Protein AF-A0A6B3FA87-F1 (afdb_monomer_lite)

Foldseek 3Di:
DPCVVVDWDDDPDPPDDTPPDDDDDDDDDPPDDDDDPDDDDDDDDDDDDAADFLVVVLVVCVVVVNDDPVCSVVVVCVCDVVQQWDDDDRGIHGDPVVVD

Structure (mmCIF, N/CA/C/O backbone):
data_AF-A0A6B3FA87-F1
#
_entry.id   AF-A0A6B3FA87-F1
#
loop_
_atom_site.group_PDB
_atom_site.id
_atom_site.type_symbol
_atom_site.label_atom_id
_atom_site.label_alt_id
_atom_site.label_comp_id
_atom_site.label_asym_id
_atom_site.label_entity_id
_atom_site.label_seq_id
_atom_site.pdbx_PDB_ins_code
_atom_site.Cartn_x
_atom_site.Cartn_y
_atom_site.Cartn_z
_atom_site.occupancy
_atom_site.B_iso_or_equiv
_atom_site.auth_seq_id
_atom_site.auth_comp_id
_atom_site.auth_asym_id
_atom_site.auth_atom_id
_atom_site.pdbx_PDB_model_num
ATOM 1 N N . HIS A 1 1 ? -18.802 18.314 4.194 1.00 67.50 1 HIS A N 1
ATOM 2 C CA . HIS A 1 1 ? -18.501 17.889 2.808 1.00 67.50 1 HIS A CA 1
ATOM 3 C C . HIS A 1 1 ? -17.971 19.053 1.964 1.00 67.50 1 HIS A C 1
ATOM 5 O O . HIS A 1 1 ? -18.754 19.897 1.535 1.00 67.50 1 HIS A O 1
ATOM 11 N N . GLY A 1 2 ? -16.644 19.109 1.797 1.00 86.25 2 GLY A N 1
ATOM 12 C CA . GLY A 1 2 ? -15.893 20.093 1.001 1.00 86.25 2 GLY A CA 1
ATOM 13 C C . GLY A 1 2 ? -15.278 19.437 -0.240 1.00 86.25 2 GLY A C 1
ATOM 14 O O . GLY A 1 2 ? -16.021 18.901 -1.058 1.00 86.25 2 GLY A O 1
ATOM 15 N N . PHE A 1 3 ? -13.945 19.419 -0.358 1.00 87.50 3 PHE A N 1
ATOM 16 C CA . PHE A 1 3 ? -13.235 18.808 -1.498 1.00 87.50 3 PHE A CA 1
ATOM 17 C C . PHE A 1 3 ? -13.557 17.316 -1.711 1.00 87.50 3 PHE A C 1
ATOM 19 O O . PHE A 1 3 ? -13.566 16.869 -2.852 1.00 87.50 3 PHE A O 1
ATOM 26 N N . LEU A 1 4 ? -13.937 16.581 -0.655 1.00 88.25 4 LEU A N 1
ATOM 27 C CA . LEU A 1 4 ? -14.378 15.179 -0.745 1.00 88.25 4 LEU A CA 1
ATOM 28 C C . LEU A 1 4 ? -15.609 14.966 -1.651 1.00 88.25 4 LEU A C 1
ATOM 30 O O . LEU A 1 4 ? -15.836 13.862 -2.121 1.00 88.25 4 LEU A O 1
ATOM 34 N N . LYS A 1 5 ? -16.403 16.010 -1.951 1.00 84.00 5 LYS A N 1
ATOM 35 C CA . LYS A 1 5 ? -17.464 15.912 -2.978 1.00 84.00 5 LYS A CA 1
ATOM 36 C C . LYS A 1 5 ? -16.921 15.850 -4.405 1.00 84.00 5 LYS A C 1
ATOM 38 O O . LYS A 1 5 ? -17.640 15.416 -5.297 1.00 84.00 5 LYS A O 1
ATOM 43 N N . ALA A 1 6 ? -15.717 16.369 -4.629 1.00 89.38 6 ALA A N 1
ATOM 44 C CA . ALA A 1 6 ? -15.087 16.423 -5.940 1.00 89.38 6 ALA A CA 1
ATOM 45 C C . ALA A 1 6 ? -14.188 15.207 -6.187 1.00 89.38 6 ALA A C 1
ATOM 47 O O . ALA A 1 6 ? -14.109 14.742 -7.321 1.00 89.38 6 ALA A O 1
ATOM 48 N N . TYR A 1 7 ? -13.518 14.702 -5.148 1.00 88.88 7 TYR A N 1
ATOM 49 C CA . TYR A 1 7 ? -12.623 13.555 -5.253 1.00 88.88 7 TYR A CA 1
ATOM 50 C C . TYR A 1 7 ? -12.411 12.885 -3.893 1.00 88.88 7 TYR A C 1
ATOM 52 O O . TYR A 1 7 ? -12.226 13.572 -2.888 1.00 88.88 7 TYR A O 1
ATOM 60 N N . VAL A 1 8 ? -12.385 11.554 -3.893 1.00 88.94 8 VAL A N 1
ATOM 61 C CA . VAL A 1 8 ? -11.974 10.717 -2.762 1.00 88.94 8 VAL A CA 1
ATOM 62 C C . VAL A 1 8 ? -10.884 9.792 -3.281 1.00 88.94 8 VAL A C 1
ATOM 64 O O . VAL A 1 8 ? -11.057 9.155 -4.322 1.00 88.94 8 VAL A O 1
ATOM 67 N N . GLU A 1 9 ? -9.745 9.762 -2.594 1.00 86.50 9 GLU A N 1
ATOM 68 C CA . GLU A 1 9 ? -8.650 8.868 -2.954 1.00 86.50 9 GLU A CA 1
ATOM 69 C C . GLU A 1 9 ? -9.046 7.416 -2.665 1.00 86.50 9 GLU A C 1
ATOM 71 O O . GLU A 1 9 ? -9.643 7.112 -1.633 1.00 86.50 9 GLU A O 1
ATOM 76 N N . GLY A 1 10 ? -8.755 6.517 -3.605 1.00 83.69 10 GLY A N 1
ATOM 77 C CA . GLY A 1 10 ? -8.981 5.089 -3.408 1.00 83.69 10 GLY A CA 1
ATOM 78 C C . GLY A 1 10 ? -7.933 4.480 -2.478 1.00 83.69 10 GLY A C 1
ATOM 79 O O . GLY A 1 10 ? -6.796 4.938 -2.428 1.00 83.69 10 GLY A O 1
ATOM 80 N N . ALA A 1 11 ? -8.297 3.407 -1.783 1.00 84.25 11 ALA A N 1
ATOM 81 C CA . ALA A 1 11 ? -7.363 2.630 -0.978 1.00 84.25 11 ALA A CA 1
ATOM 82 C C . ALA A 1 11 ? -6.872 1.383 -1.728 1.00 84.25 11 A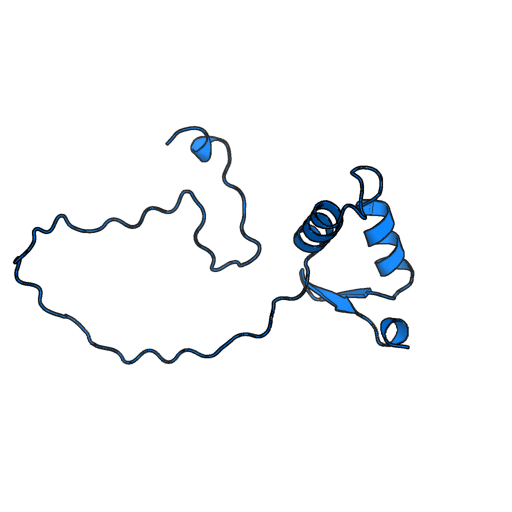LA A C 1
ATOM 84 O O . ALA A 1 11 ? -7.636 0.733 -2.444 1.00 84.25 11 ALA A O 1
ATOM 85 N N . ASP A 1 12 ? -5.604 1.017 -1.516 1.00 78.56 12 ASP A N 1
ATOM 86 C CA . ASP A 1 12 ? -5.025 -0.220 -2.059 1.00 78.56 12 ASP A CA 1
ATOM 87 C C . ASP A 1 12 ? -5.664 -1.485 -1.442 1.00 78.56 12 ASP A C 1
ATOM 89 O O . ASP A 1 12 ? -5.766 -2.514 -2.114 1.00 78.56 12 ASP A O 1
ATOM 93 N N . ASP A 1 13 ? -6.102 -1.427 -0.174 1.00 78.00 13 ASP A N 1
ATOM 94 C CA . ASP A 1 13 ? -6.894 -2.490 0.462 1.00 78.00 13 ASP A CA 1
ATOM 95 C C . ASP A 1 13 ? -8.389 -2.260 0.179 1.00 78.00 13 ASP A C 1
ATOM 97 O O . ASP A 1 13 ? -8.945 -1.264 0.650 1.00 78.00 13 ASP A O 1
ATOM 101 N N . PRO A 1 14 ? -9.077 -3.188 -0.517 1.00 73.12 14 PRO A N 1
ATOM 102 C CA . PRO A 1 14 ? -10.512 -3.085 -0.784 1.00 73.12 14 PRO A CA 1
ATOM 103 C C . PRO A 1 14 ? -11.390 -2.994 0.472 1.00 73.12 14 PRO A C 1
ATOM 105 O O . PRO A 1 14 ? -12.551 -2.607 0.372 1.00 73.12 14 PRO A O 1
ATOM 108 N N . ASN A 1 15 ? -10.871 -3.392 1.639 1.00 77.88 15 ASN A N 1
ATOM 109 C CA . ASN A 1 15 ? -11.586 -3.334 2.914 1.00 77.88 15 ASN A CA 1
ATOM 110 C C . ASN A 1 15 ? -11.271 -2.078 3.733 1.00 77.88 15 ASN A C 1
ATOM 112 O O . ASN A 1 15 ? -11.854 -1.909 4.807 1.00 77.88 15 ASN A O 1
ATOM 116 N N . ALA A 1 16 ? -10.344 -1.229 3.284 1.00 79.38 16 ALA A N 1
ATOM 117 C CA . ALA A 1 16 ? -10.051 0.007 3.989 1.00 79.38 16 ALA A CA 1
ATOM 118 C C . ALA A 1 16 ? -11.271 0.934 3.956 1.00 79.38 16 ALA A C 1
ATOM 120 O O . ALA A 1 16 ? -12.019 0.989 2.976 1.00 79.38 16 ALA A O 1
ATOM 121 N N . GLU A 1 17 ? -11.480 1.671 5.043 1.00 83.88 17 GLU A N 1
ATOM 122 C CA . GLU A 1 17 ? -12.466 2.743 5.032 1.00 83.88 17 GLU A CA 1
ATOM 123 C C . GLU A 1 17 ? -11.916 3.919 4.230 1.00 83.88 17 GLU A C 1
ATOM 125 O O . GLU A 1 17 ? -10.786 4.347 4.451 1.00 83.88 17 GLU A O 1
ATOM 130 N N . LEU A 1 18 ? -12.718 4.408 3.287 1.00 84.31 18 LEU A N 1
ATOM 131 C CA . LEU A 1 18 ? -12.430 5.623 2.538 1.00 84.31 18 LEU A CA 1
ATOM 132 C C . LEU A 1 18 ? -12.763 6.850 3.396 1.00 84.31 18 LEU A C 1
ATOM 134 O O . LEU A 1 18 ? -13.641 6.791 4.259 1.00 84.31 18 LEU A O 1
ATOM 138 N N . ASP A 1 19 ? -12.095 7.968 3.125 1.00 81.75 19 ASP A N 1
ATOM 139 C CA . ASP A 1 19 ? -12.178 9.198 3.929 1.00 81.75 19 ASP A CA 1
ATOM 140 C C . ASP A 1 19 ? -13.576 9.838 3.990 1.00 81.75 19 ASP A C 1
ATOM 142 O O . ASP A 1 19 ? -13.855 10.671 4.853 1.00 81.75 19 ASP A O 1
ATOM 146 N N . ASP A 1 20 ? -14.475 9.484 3.075 1.00 81.81 20 ASP A N 1
ATOM 147 C CA . ASP A 1 20 ? -15.854 9.968 3.033 1.00 81.81 20 ASP A CA 1
ATOM 148 C C . ASP A 1 20 ? -16.840 9.087 3.818 1.00 81.81 20 ASP A C 1
ATOM 150 O O . ASP A 1 20 ? -18.025 9.424 3.929 1.00 81.81 20 ASP A O 1
ATOM 154 N N . ARG A 1 21 ? -16.374 7.970 4.388 1.00 83.06 21 ARG A N 1
ATOM 155 C CA . ARG A 1 21 ? -17.217 7.033 5.125 1.00 83.06 21 ARG A CA 1
ATOM 156 C C . ARG A 1 21 ? -17.460 7.514 6.555 1.00 83.06 21 ARG A C 1
ATOM 158 O O . ARG A 1 21 ? -16.608 7.410 7.430 1.00 83.06 21 ARG A O 1
ATOM 165 N N . GLU A 1 22 ? -18.687 7.948 6.829 1.00 85.00 22 GLU A N 1
ATOM 166 C CA . GLU A 1 22 ? -19.136 8.287 8.182 1.00 85.00 22 GLU A CA 1
ATOM 167 C C . GLU A 1 22 ? -19.880 7.113 8.843 1.00 85.00 22 GLU A C 1
ATOM 169 O O . GLU A 1 22 ? -20.821 6.547 8.278 1.00 85.00 22 GLU A O 1
ATOM 174 N N . ARG A 1 23 ? -19.507 6.773 10.084 1.00 87.44 23 ARG A N 1
ATOM 175 C CA . ARG A 1 23 ? -20.278 5.865 10.949 1.00 87.44 23 ARG A CA 1
ATOM 176 C C . ARG A 1 23 ? -21.046 6.691 11.973 1.00 87.44 23 ARG A C 1
ATOM 178 O O . ARG A 1 23 ? -20.446 7.324 12.839 1.00 87.44 23 ARG A O 1
ATOM 185 N N . ARG A 1 24 ? -22.379 6.695 11.882 1.00 90.19 24 ARG A N 1
ATOM 186 C CA . ARG A 1 24 ? -23.213 7.397 12.865 1.00 90.19 24 ARG A CA 1
ATOM 187 C C . ARG A 1 24 ? -23.260 6.603 14.157 1.00 90.19 24 ARG A C 1
ATOM 189 O O . ARG A 1 24 ? -23.588 5.420 14.144 1.00 90.19 24 ARG A O 1
ATOM 196 N N . LEU A 1 25 ? -22.985 7.288 15.253 1.00 91.00 25 LEU A N 1
ATOM 197 C CA . LEU A 1 25 ? -23.164 6.767 16.597 1.00 91.00 25 LEU A CA 1
ATOM 198 C C . LEU A 1 25 ? -24.317 7.523 17.272 1.00 91.00 25 LEU A C 1
ATOM 200 O O . LEU A 1 25 ? -24.531 8.701 16.961 1.00 91.00 25 LEU A O 1
ATOM 204 N N . PRO A 1 26 ? -25.087 6.867 18.154 1.00 91.00 26 PRO A N 1
ATOM 205 C CA . PRO A 1 26 ? -26.086 7.551 18.962 1.00 91.00 26 PRO A CA 1
ATOM 206 C C . PRO A 1 26 ? -25.412 8.544 19.918 1.00 91.00 26 PRO A C 1
ATOM 208 O O . PRO A 1 26 ? -24.266 8.361 20.329 1.00 91.00 26 PRO A O 1
ATOM 211 N N . GLN A 1 27 ? -26.137 9.599 20.284 1.00 93.00 27 GLN A N 1
ATOM 212 C CA . GLN A 1 27 ? -25.687 10.531 21.310 1.00 93.00 27 GLN A CA 1
ATOM 213 C C . GLN A 1 27 ? -25.864 9.878 22.686 1.00 93.00 27 GLN A C 1
ATOM 215 O O . GLN A 1 27 ? -26.983 9.528 23.051 1.00 93.00 27 GLN A O 1
ATOM 220 N N . VAL A 1 28 ? -24.767 9.727 23.426 1.00 94.25 28 VAL A N 1
ATOM 221 C CA . VAL A 1 28 ? -24.735 9.154 24.780 1.00 94.25 28 VAL A CA 1
ATOM 222 C C . VAL A 1 28 ? -23.979 10.089 25.723 1.00 94.25 28 VAL A C 1
ATOM 224 O O . VAL A 1 28 ? -23.090 10.827 25.287 1.00 94.25 28 VAL A O 1
ATOM 227 N N . ALA A 1 29 ? -24.335 10.070 27.002 1.00 95.25 29 ALA A N 1
ATOM 228 C CA . ALA A 1 29 ? -23.655 10.775 28.078 1.00 95.25 29 ALA A CA 1
ATOM 229 C C . ALA A 1 29 ? -22.928 9.794 29.012 1.00 95.25 29 ALA A C 1
ATOM 231 O O . ALA A 1 29 ? -23.219 8.598 29.064 1.00 95.25 29 ALA A O 1
ATOM 232 N N . GLU A 1 30 ? -21.955 10.306 29.765 1.00 94.62 30 GLU A N 1
ATOM 233 C CA . GLU A 1 30 ? -21.291 9.526 30.808 1.00 94.62 30 GLU A CA 1
ATOM 234 C C . GLU A 1 30 ? -22.316 9.065 31.857 1.00 94.62 30 GLU A C 1
ATOM 236 O O . GLU A 1 30 ? -23.074 9.872 32.394 1.00 94.62 30 GLU A O 1
ATOM 241 N N . GLY A 1 31 ? -22.338 7.761 32.142 1.00 94.12 31 GLY A N 1
ATOM 242 C CA . GLY A 1 31 ? -23.275 7.154 33.090 1.00 94.12 31 GLY A CA 1
ATOM 243 C C . GLY A 1 31 ? -24.587 6.650 32.481 1.00 94.12 31 GLY A C 1
ATOM 244 O O . GLY A 1 31 ? -25.375 6.047 33.211 1.00 94.12 31 GLY A O 1
ATOM 245 N N . ASP A 1 32 ? -24.814 6.832 31.175 1.00 94.50 32 ASP A N 1
ATOM 246 C CA . ASP A 1 32 ? -25.982 6.256 30.504 1.00 94.50 32 ASP A CA 1
ATOM 247 C C . ASP A 1 32 ? -25.951 4.714 30.561 1.00 94.50 32 ASP A C 1
ATOM 249 O O . ASP A 1 32 ? -24.921 4.096 30.264 1.00 94.50 32 ASP A O 1
ATOM 253 N N . PRO A 1 33 ? -27.068 4.055 30.927 1.00 92.19 33 PRO A N 1
ATOM 254 C CA . PRO A 1 33 ? -27.132 2.602 30.954 1.00 92.19 33 PRO A CA 1
ATOM 255 C C . PRO A 1 33 ? -27.114 2.035 29.529 1.00 92.19 33 PRO A C 1
ATOM 257 O O . PRO A 1 33 ? -27.917 2.416 28.679 1.00 92.19 33 PRO A O 1
ATOM 260 N N . LEU A 1 34 ? -26.226 1.070 29.288 1.00 91.94 34 LEU A N 1
ATOM 261 C CA . LEU A 1 34 ? -26.099 0.340 28.027 1.00 91.94 34 LEU A CA 1
ATOM 262 C C . LEU A 1 34 ? -26.200 -1.164 28.294 1.00 91.94 34 LEU A C 1
ATOM 264 O O . LEU A 1 34 ? -25.581 -1.684 29.223 1.00 91.94 34 LEU A O 1
ATOM 268 N N . SER A 1 35 ? -26.967 -1.870 27.467 1.00 91.81 35 SER A N 1
ATOM 269 C CA . SER A 1 35 ? -27.030 -3.333 27.457 1.00 91.81 35 SER A CA 1
ATOM 270 C C . SER A 1 35 ? -26.288 -3.870 26.239 1.00 91.81 35 SER A C 1
ATOM 272 O O . SER A 1 35 ? -26.541 -3.421 25.123 1.00 91.81 35 SER A O 1
ATOM 274 N N . ALA A 1 36 ? -25.405 -4.847 26.436 1.00 91.25 36 ALA A N 1
ATOM 275 C CA . ALA A 1 36 ? -24.823 -5.590 25.324 1.00 91.25 36 ALA A CA 1
ATOM 276 C C . ALA A 1 36 ? -25.890 -6.516 24.718 1.00 91.25 36 ALA A C 1
ATOM 278 O O . ALA A 1 36 ? -26.413 -7.385 25.415 1.00 91.25 36 ALA A O 1
ATOM 279 N N . GLU A 1 37 ? -26.216 -6.320 23.440 1.00 93.62 37 GLU A N 1
ATOM 280 C CA . GLU A 1 37 ? -27.129 -7.210 22.708 1.00 93.62 37 GLU A CA 1
ATOM 281 C C . GLU A 1 37 ? -26.466 -8.559 22.404 1.00 93.62 37 GLU A C 1
ATOM 283 O O . GLU A 1 37 ? -27.096 -9.608 22.519 1.00 93.62 37 GLU A O 1
ATOM 288 N N . GLU A 1 38 ? -25.173 -8.537 22.074 1.00 94.44 38 GLU A N 1
ATOM 289 C CA . GLU A 1 38 ? -24.384 -9.717 21.739 1.00 94.44 38 GLU A CA 1
ATOM 290 C C . GLU A 1 38 ? -22.938 -9.554 22.229 1.00 94.44 38 GLU A C 1
ATOM 292 O O . GLU A 1 38 ? -22.378 -8.455 22.224 1.00 94.44 38 GLU A O 1
ATOM 297 N N . VAL A 1 39 ? -22.329 -10.660 22.667 1.00 93.19 39 VAL A N 1
ATOM 298 C CA . VAL A 1 39 ? -20.913 -10.719 23.049 1.00 93.19 39 VAL A CA 1
ATOM 299 C C . VAL A 1 39 ? -20.263 -11.887 22.319 1.00 93.19 39 VAL A C 1
ATOM 301 O O . VAL A 1 39 ? -20.492 -13.049 22.654 1.00 93.19 39 VAL A O 1
ATOM 304 N N . THR A 1 40 ? -19.428 -11.572 21.334 1.00 93.94 40 THR A N 1
ATOM 305 C CA . THR A 1 40 ? -18.683 -12.549 20.532 1.00 93.94 40 THR A CA 1
ATOM 306 C C . THR A 1 40 ? -17.189 -12.436 20.800 1.00 93.94 40 THR A C 1
ATOM 308 O O . THR A 1 40 ? -16.631 -11.339 20.801 1.00 93.94 40 THR A O 1
ATOM 311 N N . ALA A 1 41 ? -16.522 -13.574 20.988 1.00 93.44 41 ALA A N 1
ATOM 312 C CA . ALA A 1 41 ? -15.065 -13.623 21.000 1.00 93.44 41 ALA A CA 1
ATOM 313 C C . ALA A 1 41 ? -14.557 -13.582 19.555 1.00 93.44 41 ALA A C 1
ATOM 315 O O . ALA A 1 41 ? -14.774 -14.534 18.806 1.00 93.44 41 ALA A O 1
ATOM 316 N N . ASP A 1 42 ? -13.893 -12.490 19.176 1.00 92.44 42 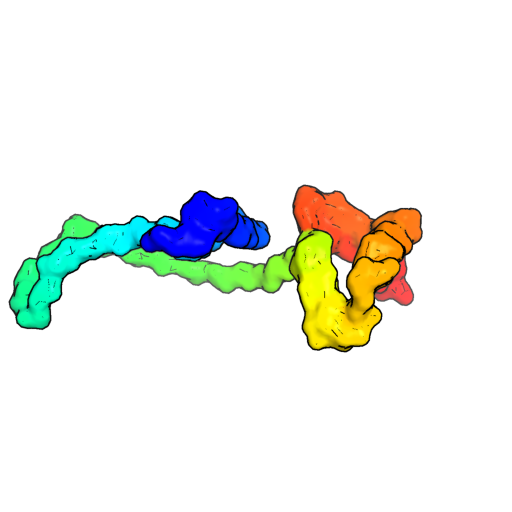ASP A N 1
ATOM 317 C CA . ASP A 1 42 ? -13.334 -12.342 17.835 1.00 92.44 42 ASP A CA 1
ATOM 318 C C . ASP A 1 42 ? -11.841 -12.695 17.823 1.00 92.44 42 ASP A C 1
ATOM 320 O O . ASP A 1 42 ? -11.042 -12.200 18.625 1.00 92.44 42 ASP A O 1
ATOM 324 N N . GLY A 1 43 ? -11.473 -13.627 16.947 1.00 91.81 43 GLY A N 1
ATOM 325 C CA . GLY A 1 43 ? -10.122 -14.165 16.849 1.00 91.81 43 GLY A CA 1
ATOM 326 C C . GLY A 1 43 ? -9.341 -13.462 15.749 1.00 91.81 43 GLY A C 1
ATOM 327 O O . GLY A 1 43 ? -9.681 -13.574 14.573 1.00 91.81 43 GLY A O 1
ATOM 328 N N . HIS A 1 44 ? -8.247 -12.792 16.106 1.00 92.88 44 HIS A N 1
ATOM 329 C CA . HIS A 1 44 ? -7.388 -12.122 15.132 1.00 92.88 44 HIS A CA 1
ATOM 330 C C . HIS A 1 44 ? -6.087 -12.890 14.892 1.00 92.88 44 HIS A C 1
ATOM 332 O O . HIS A 1 44 ? -5.486 -13.445 15.811 1.00 92.88 44 HIS A O 1
ATOM 338 N N . ALA A 1 45 ? -5.628 -12.871 13.642 1.00 93.44 45 ALA A N 1
ATOM 339 C CA . ALA A 1 45 ? -4.321 -13.371 13.237 1.00 93.44 45 ALA A CA 1
ATOM 340 C C . ALA A 1 45 ? -3.529 -12.254 12.556 1.00 93.44 45 ALA A C 1
ATOM 342 O O . ALA A 1 45 ? -4.094 -11.405 11.859 1.00 93.44 45 ALA A O 1
ATOM 343 N N . THR A 1 46 ? -2.209 -12.266 12.734 1.00 93.88 46 THR A N 1
ATOM 344 C CA . THR A 1 46 ? -1.335 -11.350 12.005 1.00 93.88 46 THR A CA 1
ATOM 345 C C . THR A 1 46 ? -1.311 -11.729 10.530 1.00 93.88 46 THR A C 1
ATOM 347 O O . THR A 1 46 ? -1.273 -12.903 10.156 1.00 93.88 4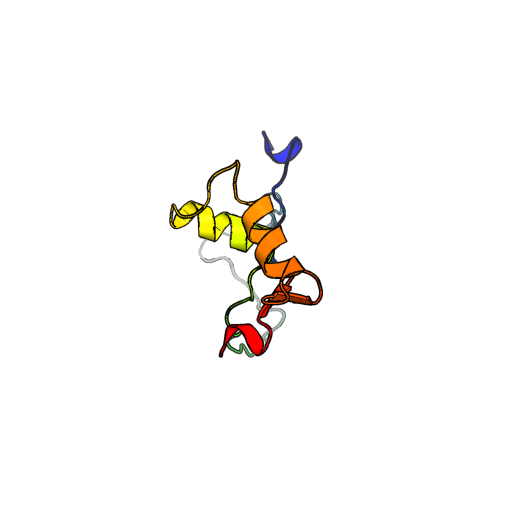6 THR A O 1
ATOM 350 N N . LYS A 1 47 ? -1.350 -10.713 9.670 1.00 89.69 47 LYS A N 1
ATOM 351 C CA . LYS A 1 47 ? -1.195 -10.885 8.228 1.00 89.69 47 LYS A CA 1
ATOM 352 C C . LYS A 1 47 ? 0.265 -10.620 7.857 1.00 89.69 47 LYS A C 1
ATOM 354 O O . LYS A 1 47 ? 0.884 -9.740 8.461 1.00 89.69 47 LYS A O 1
ATOM 359 N N . PRO A 1 48 ? 0.831 -11.349 6.881 1.00 91.38 48 PRO A N 1
ATOM 360 C CA . PRO A 1 48 ? 2.119 -10.966 6.325 1.00 91.38 48 PRO A CA 1
ATOM 361 C C . PRO A 1 48 ? 2.014 -9.574 5.678 1.00 91.38 48 PRO A C 1
ATOM 363 O O . PRO A 1 48 ? 0.919 -9.183 5.259 1.00 91.38 48 PRO A O 1
ATOM 366 N N . PRO A 1 49 ? 3.134 -8.843 5.549 1.00 91.56 49 PRO A N 1
ATOM 367 C CA . PRO A 1 49 ? 3.155 -7.586 4.814 1.00 91.56 49 PRO A CA 1
ATOM 368 C C . PRO A 1 49 ? 2.596 -7.761 3.401 1.00 91.56 49 PRO A C 1
ATOM 370 O O . PRO A 1 49 ? 2.866 -8.763 2.727 1.00 91.56 49 PRO A O 1
ATOM 373 N N . ALA A 1 50 ? 1.809 -6.784 2.955 1.00 92.56 50 ALA A N 1
ATOM 374 C CA . ALA A 1 50 ? 1.284 -6.779 1.601 1.00 92.56 50 ALA A CA 1
ATOM 375 C C . ALA A 1 50 ? 2.434 -6.684 0.586 1.00 92.56 50 ALA A C 1
ATOM 377 O O . ALA A 1 50 ? 3.459 -6.047 0.831 1.00 92.56 50 ALA A O 1
ATOM 378 N N . ARG A 1 51 ? 2.265 -7.331 -0.570 1.00 95.81 51 ARG A N 1
ATOM 379 C CA . ARG A 1 51 ? 3.167 -7.105 -1.705 1.00 95.81 51 ARG A CA 1
ATOM 380 C C . ARG A 1 51 ? 2.893 -5.734 -2.308 1.00 95.81 51 ARG A C 1
ATOM 382 O O . ARG A 1 51 ? 1.759 -5.267 -2.264 1.00 95.81 51 ARG A O 1
ATOM 389 N N . TYR A 1 52 ? 3.906 -5.163 -2.951 1.00 96.75 52 TYR A N 1
ATOM 390 C CA . TYR A 1 52 ? 3.741 -3.929 -3.705 1.00 96.75 52 TYR A CA 1
ATOM 391 C C . TYR A 1 52 ? 2.767 -4.102 -4.876 1.00 96.75 52 TYR A C 1
ATOM 393 O O . TYR A 1 52 ? 2.800 -5.097 -5.602 1.00 96.75 52 TYR A O 1
ATOM 401 N N . THR A 1 53 ? 1.929 -3.095 -5.061 1.00 96.25 53 THR A N 1
ATOM 402 C CA . THR A 1 53 ? 1.239 -2.751 -6.306 1.00 96.25 53 THR A CA 1
ATOM 403 C C . THR A 1 53 ? 2.124 -1.800 -7.115 1.00 96.25 53 THR A C 1
ATOM 405 O O . THR A 1 53 ? 3.158 -1.341 -6.633 1.00 96.25 53 THR A O 1
ATOM 408 N N . GLU A 1 54 ? 1.743 -1.466 -8.349 1.00 95.62 54 GLU A N 1
ATOM 409 C CA . GLU A 1 54 ? 2.461 -0.414 -9.086 1.00 95.62 54 GLU A CA 1
ATOM 410 C C . GLU A 1 54 ? 2.386 0.930 -8.356 1.00 95.62 54 GLU A C 1
ATOM 412 O O . GLU A 1 54 ? 3.402 1.604 -8.237 1.00 95.62 54 GLU A O 1
ATOM 417 N N . ALA A 1 55 ? 1.219 1.278 -7.805 1.00 94.38 55 ALA A N 1
ATOM 418 C CA . ALA A 1 55 ? 1.023 2.521 -7.063 1.00 94.38 55 ALA A CA 1
ATOM 419 C C . ALA A 1 55 ? 1.906 2.582 -5.809 1.00 94.38 55 ALA A C 1
ATOM 421 O O . ALA A 1 55 ? 2.670 3.532 -5.638 1.00 94.38 55 ALA A O 1
ATOM 422 N N . SER A 1 56 ? 1.877 1.540 -4.973 1.00 95.75 56 SER A N 1
ATOM 423 C CA . SER A 1 56 ? 2.707 1.508 -3.762 1.00 95.75 56 SER A CA 1
ATOM 424 C C . SER A 1 56 ? 4.201 1.374 -4.064 1.00 95.75 56 SER A C 1
ATOM 426 O O . SER A 1 56 ? 5.004 1.920 -3.316 1.00 95.75 56 SER A O 1
ATOM 428 N N . LEU A 1 57 ? 4.605 0.735 -5.170 1.00 96.81 57 LEU A N 1
ATOM 429 C CA . LEU A 1 57 ? 6.013 0.734 -5.584 1.00 96.81 57 LEU A CA 1
ATOM 430 C C . LEU A 1 57 ? 6.469 2.113 -6.078 1.00 96.81 57 LEU A C 1
ATOM 432 O O . LEU A 1 57 ? 7.586 2.521 -5.779 1.00 96.81 57 LEU A O 1
ATOM 436 N N . VAL A 1 58 ? 5.630 2.844 -6.818 1.00 96.50 58 VAL A N 1
ATOM 437 C CA . VAL A 1 58 ? 5.935 4.228 -7.220 1.00 96.50 58 VAL A CA 1
ATOM 438 C C . VAL A 1 58 ? 6.088 5.118 -5.993 1.00 96.50 58 VAL A C 1
ATOM 440 O O . VAL A 1 58 ? 7.085 5.832 -5.897 1.00 96.50 58 VAL A O 1
ATOM 443 N N . LYS A 1 59 ? 5.159 5.004 -5.037 1.00 95.25 59 LYS A N 1
ATOM 444 C CA . LYS A 1 59 ? 5.227 5.709 -3.754 1.00 95.25 59 LYS A CA 1
ATOM 445 C C . LYS A 1 59 ? 6.528 5.397 -3.008 1.00 95.25 59 LYS A C 1
ATOM 447 O O . LYS A 1 59 ? 7.242 6.311 -2.617 1.00 95.25 59 LYS A O 1
ATOM 452 N N . GLU A 1 60 ? 6.899 4.123 -2.905 1.00 97.00 60 GLU A N 1
ATOM 453 C CA . GLU A 1 60 ? 8.148 3.710 -2.253 1.00 97.00 60 GLU A CA 1
ATOM 454 C C . GLU A 1 60 ? 9.398 4.261 -2.969 1.00 97.00 60 GLU A C 1
ATOM 456 O O . GLU A 1 60 ? 10.361 4.688 -2.332 1.00 97.00 60 GLU A O 1
ATOM 461 N N . LEU A 1 61 ? 9.409 4.269 -4.309 1.00 97.38 61 LEU A N 1
ATOM 462 C CA . LEU A 1 61 ? 10.513 4.829 -5.097 1.00 97.38 61 LEU A CA 1
ATOM 463 C C . LEU A 1 61 ? 10.650 6.345 -4.912 1.00 97.38 61 LEU A C 1
ATOM 465 O O . LEU A 1 61 ? 11.769 6.859 -4.986 1.00 97.38 61 LEU A O 1
ATOM 469 N N . GLU A 1 62 ? 9.535 7.049 -4.723 1.00 96.62 62 GLU A N 1
ATOM 470 C CA . GLU A 1 62 ? 9.494 8.480 -4.425 1.00 96.62 62 GLU A CA 1
ATOM 471 C C . GLU A 1 62 ? 10.004 8.776 -3.014 1.00 96.62 62 GLU A C 1
ATOM 473 O O . GLU A 1 62 ? 10.932 9.569 -2.869 1.00 96.62 62 GLU A O 1
ATOM 478 N N . GLU A 1 63 ? 9.477 8.088 -1.997 1.00 97.12 63 GLU A N 1
ATOM 479 C CA . GLU A 1 63 ? 9.864 8.269 -0.590 1.00 97.12 63 GLU A CA 1
ATOM 480 C C . GLU A 1 63 ? 11.353 7.987 -0.349 1.00 97.12 63 GLU A C 1
ATOM 482 O O . GLU A 1 63 ? 11.992 8.636 0.478 1.00 97.12 63 GLU A O 1
ATOM 487 N N . ARG A 1 64 ? 11.935 7.046 -1.104 1.00 97.12 64 ARG A N 1
ATOM 488 C CA . ARG A 1 64 ? 13.375 6.741 -1.061 1.00 97.12 64 ARG A CA 1
ATOM 489 C C . ARG A 1 64 ? 14.237 7.632 -1.952 1.00 97.12 64 ARG A C 1
ATOM 491 O O . ARG A 1 64 ? 15.438 7.391 -2.054 1.00 97.12 64 ARG A O 1
ATOM 498 N N . GLU A 1 65 ? 13.644 8.596 -2.649 1.00 96.00 65 GLU A N 1
ATOM 499 C CA . GLU A 1 65 ? 14.317 9.483 -3.603 1.00 96.00 65 GLU A CA 1
ATOM 500 C C . GLU A 1 65 ? 15.061 8.745 -4.739 1.00 96.00 65 GLU A C 1
ATOM 502 O O . GLU A 1 65 ? 15.986 9.289 -5.353 1.00 96.00 65 GLU A O 1
ATOM 507 N N . ILE A 1 66 ? 14.643 7.520 -5.074 1.00 96.88 66 ILE A N 1
ATOM 508 C CA . ILE A 1 66 ? 15.234 6.699 -6.147 1.00 96.88 66 ILE A CA 1
ATOM 509 C C . ILE A 1 66 ? 14.574 7.023 -7.491 1.00 96.88 66 ILE A C 1
ATOM 511 O O . ILE A 1 66 ? 15.249 7.173 -8.511 1.00 96.88 66 ILE A O 1
ATOM 515 N N . GLY A 1 67 ? 13.246 7.125 -7.505 1.00 93.88 67 GLY A N 1
ATOM 516 C CA . GLY A 1 67 ? 12.471 7.424 -8.704 1.00 93.88 67 GLY A CA 1
ATOM 517 C C . GLY A 1 67 ? 12.266 8.923 -8.918 1.00 93.88 67 GLY A C 1
ATOM 518 O O . GLY A 1 67 ? 12.438 9.742 -8.017 1.00 93.88 67 GLY A O 1
ATOM 519 N N . ARG A 1 68 ? 11.918 9.297 -10.147 1.00 97.12 68 ARG A N 1
ATOM 520 C CA . ARG A 1 68 ? 11.505 10.649 -10.541 1.00 97.12 68 ARG A CA 1
ATOM 521 C C . ARG A 1 68 ? 10.245 10.536 -11.404 1.00 97.12 68 ARG A C 1
ATOM 523 O O . ARG A 1 68 ? 10.057 9.491 -12.031 1.00 97.12 68 ARG A O 1
ATOM 530 N N . PRO A 1 69 ? 9.440 11.607 -11.547 1.00 95.88 69 PRO A N 1
ATOM 531 C CA . PRO A 1 69 ? 8.255 11.595 -12.412 1.00 95.88 69 PRO A CA 1
ATOM 532 C C . PRO A 1 69 ? 8.524 11.099 -13.841 1.00 95.88 69 PRO A C 1
ATOM 534 O O . PRO A 1 69 ? 7.682 10.441 -14.442 1.00 95.88 69 PRO A O 1
ATOM 537 N N . SER A 1 70 ? 9.723 11.353 -14.373 1.00 96.81 70 SER A N 1
ATOM 538 C CA . SER A 1 70 ? 10.149 10.889 -15.697 1.00 96.81 70 SER A CA 1
ATOM 539 C C . SER A 1 70 ? 10.627 9.431 -15.753 1.00 96.81 70 SER A C 1
ATOM 541 O O . SER A 1 70 ? 10.838 8.918 -16.851 1.00 96.81 70 SER A O 1
ATOM 543 N N . THR A 1 71 ? 10.825 8.756 -14.615 1.00 96.81 71 THR A N 1
ATOM 544 C CA . THR A 1 71 ? 11.453 7.423 -14.552 1.00 96.81 71 THR A CA 1
ATOM 545 C C . THR A 1 71 ? 10.578 6.322 -13.964 1.00 96.81 71 THR A C 1
ATOM 547 O O . THR A 1 71 ? 10.884 5.154 -14.176 1.00 96.81 71 THR A O 1
ATOM 550 N N . TYR A 1 72 ? 9.472 6.631 -13.283 1.00 96.69 72 TYR A N 1
ATOM 551 C CA . TYR A 1 72 ? 8.620 5.597 -12.675 1.00 96.69 72 TYR A CA 1
ATOM 552 C C . TYR A 1 72 ? 8.134 4.548 -13.684 1.00 96.69 72 TYR A C 1
ATOM 554 O O . TYR A 1 72 ? 8.325 3.347 -13.485 1.00 96.69 72 TYR A O 1
ATOM 562 N N . ALA A 1 73 ? 7.567 5.003 -14.805 1.00 95.88 73 ALA A N 1
ATOM 5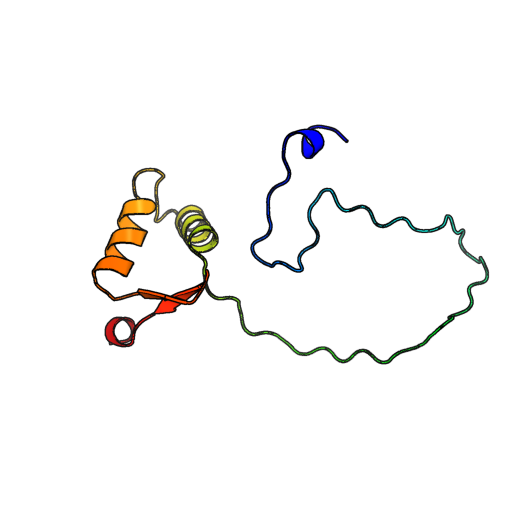63 C CA . ALA A 1 73 ? 7.051 4.115 -15.843 1.00 95.88 73 ALA A CA 1
ATOM 564 C C . ALA A 1 73 ? 8.163 3.289 -16.509 1.00 95.88 73 ALA A C 1
ATOM 566 O O . ALA A 1 73 ? 7.966 2.108 -16.788 1.00 95.88 73 ALA A O 1
ATOM 567 N N . SER A 1 74 ? 9.342 3.879 -16.736 1.00 97.44 74 SER A N 1
ATOM 568 C CA . SER A 1 74 ? 10.456 3.174 -17.376 1.00 97.44 74 SER A CA 1
ATOM 569 C C . SER A 1 74 ? 11.113 2.152 -16.447 1.00 97.44 74 SER A C 1
ATOM 571 O O . SER A 1 74 ? 11.478 1.072 -16.911 1.00 97.44 74 SER A O 1
ATOM 573 N N . ILE A 1 75 ? 11.210 2.435 -15.142 1.00 97.69 75 ILE A N 1
ATOM 574 C CA . ILE A 1 75 ? 11.675 1.474 -14.131 1.00 97.69 75 ILE A CA 1
ATOM 575 C C . ILE A 1 75 ? 10.727 0.272 -14.080 1.00 97.69 75 ILE A C 1
ATOM 577 O O . ILE A 1 75 ? 11.183 -0.861 -14.242 1.00 97.69 75 ILE A O 1
ATOM 581 N N . LEU A 1 76 ? 9.419 0.518 -13.917 1.00 96.62 76 LEU A N 1
ATOM 582 C CA . LEU A 1 76 ? 8.394 -0.532 -13.879 1.00 96.62 76 LEU A CA 1
ATOM 583 C C . LEU A 1 76 ? 8.388 -1.373 -15.161 1.00 96.62 76 LEU A C 1
ATOM 585 O O . LEU A 1 76 ? 8.435 -2.599 -15.087 1.00 96.62 76 LEU A O 1
ATOM 589 N N . GLY A 1 77 ? 8.392 -0.722 -16.327 1.00 96.94 77 GLY A N 1
ATOM 590 C CA . GLY A 1 77 ? 8.448 -1.410 -17.617 1.00 96.94 77 GLY A CA 1
ATOM 591 C C . GLY A 1 77 ? 9.688 -2.293 -17.730 1.00 96.94 77 GLY A C 1
ATOM 592 O O . GLY A 1 77 ? 9.580 -3.477 -18.018 1.00 96.94 77 GLY A O 1
ATOM 593 N N . THR A 1 78 ? 10.863 -1.769 -17.373 1.00 97.62 78 THR A N 1
ATOM 594 C CA . THR A 1 78 ? 12.122 -2.520 -17.487 1.00 97.62 78 THR A CA 1
ATOM 595 C C . THR A 1 78 ? 12.131 -3.796 -16.641 1.00 97.62 78 THR A C 1
ATOM 597 O O . THR A 1 78 ? 12.594 -4.834 -17.116 1.00 97.62 78 THR A O 1
ATOM 600 N N . ILE A 1 79 ? 11.650 -3.751 -15.392 1.00 96.88 79 ILE A N 1
ATOM 601 C CA . ILE A 1 79 ? 11.670 -4.932 -14.508 1.00 96.88 79 ILE A CA 1
ATOM 602 C C . ILE A 1 79 ? 10.615 -5.980 -14.887 1.00 96.88 79 ILE A C 1
ATOM 604 O O . ILE A 1 79 ? 10.838 -7.171 -14.651 1.00 96.88 79 ILE A O 1
ATOM 608 N N . LEU A 1 80 ? 9.505 -5.551 -15.496 1.00 96.44 80 LEU A N 1
ATOM 609 C CA . LEU A 1 80 ? 8.475 -6.434 -16.043 1.00 96.44 80 LEU A CA 1
ATOM 610 C C . LEU A 1 80 ? 8.949 -7.081 -17.352 1.00 96.44 80 LEU A C 1
ATOM 612 O O . LEU A 1 80 ? 8.951 -8.305 -17.464 1.00 96.44 80 LEU A O 1
ATOM 616 N N . ASP A 1 81 ? 9.424 -6.277 -18.305 1.00 97.25 81 ASP A N 1
ATOM 617 C CA . ASP A 1 81 ? 9.821 -6.723 -19.647 1.00 97.25 81 ASP A CA 1
ATOM 618 C C . ASP A 1 81 ? 11.012 -7.687 -19.610 1.00 97.25 81 ASP A C 1
ATOM 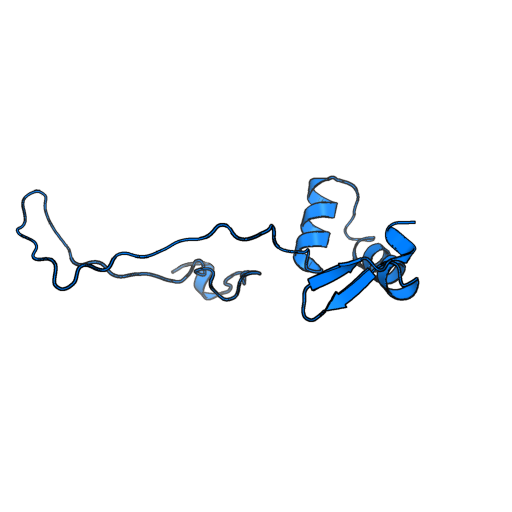620 O O . ASP A 1 81 ? 11.088 -8.636 -20.389 1.00 97.25 81 ASP A O 1
ATOM 624 N N . ARG A 1 82 ? 11.945 -7.479 -18.671 1.00 96.94 82 ARG A N 1
ATOM 625 C CA . ARG A 1 82 ? 13.089 -8.381 -18.459 1.00 96.94 82 ARG A CA 1
ATOM 626 C C . ARG A 1 82 ? 12.743 -9.629 -17.643 1.00 96.94 82 ARG A C 1
ATOM 628 O O . ARG A 1 82 ? 13.615 -10.467 -17.429 1.00 96.94 82 ARG A O 1
ATOM 635 N N . GLY A 1 83 ? 11.503 -9.762 -17.172 1.00 94.62 83 GLY A N 1
ATOM 636 C CA . GLY A 1 83 ? 11.036 -10.931 -16.429 1.00 94.62 83 GLY A CA 1
ATOM 637 C C . GLY A 1 83 ? 11.583 -11.049 -15.002 1.00 94.62 83 GLY A C 1
ATOM 638 O O . GLY A 1 83 ? 11.511 -12.130 -14.411 1.00 94.62 83 GLY A O 1
ATOM 639 N N . TYR A 1 84 ? 12.119 -9.970 -14.420 1.00 97.19 84 TYR A N 1
ATOM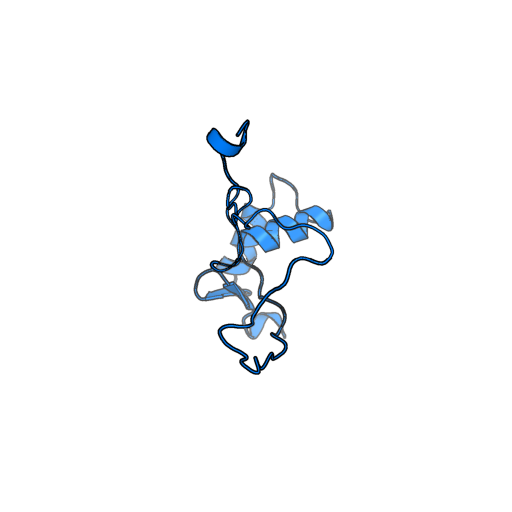 640 C CA . TYR A 1 84 ? 12.520 -9.957 -13.006 1.00 97.19 84 TYR A CA 1
ATOM 641 C C . TYR A 1 84 ? 11.304 -9.975 -12.079 1.00 97.19 84 TYR A C 1
ATOM 643 O O . TYR A 1 84 ? 11.348 -10.560 -10.998 1.00 97.19 84 TYR A O 1
ATOM 651 N N . VAL A 1 85 ? 10.206 -9.360 -12.513 1.00 97.56 85 VAL A N 1
ATOM 652 C CA . VAL A 1 85 ? 8.943 -9.281 -11.779 1.00 97.56 85 VAL A CA 1
ATOM 653 C C . VAL A 1 85 ? 7.795 -9.618 -12.726 1.00 97.56 85 VAL A C 1
ATOM 655 O O . VAL A 1 85 ? 7.863 -9.339 -13.919 1.00 97.56 85 VAL A O 1
ATOM 658 N N . PHE A 1 86 ? 6.719 -10.200 -12.202 1.00 96.25 86 PHE A N 1
ATOM 659 C CA . PHE A 1 86 ? 5.468 -10.402 -12.932 1.00 96.25 86 PHE A CA 1
ATOM 660 C C . PHE A 1 86 ? 4.260 -9.978 -12.088 1.00 96.25 86 PHE A C 1
ATOM 662 O O . PHE A 1 86 ? 4.320 -9.941 -10.857 1.00 96.25 86 PHE A O 1
ATOM 669 N N . LYS A 1 87 ? 3.143 -9.664 -12.752 1.00 96.19 87 LYS A N 1
ATOM 670 C CA . LYS A 1 87 ? 1.885 -9.294 -12.088 1.00 96.19 87 LYS A CA 1
ATOM 671 C C . LYS A 1 87 ? 1.074 -10.538 -11.721 1.00 96.19 87 LYS A C 1
ATOM 673 O O . LYS A 1 87 ? 0.837 -11.402 -12.564 1.00 96.19 87 LYS A O 1
ATOM 678 N N . LYS A 1 88 ? 0.590 -10.605 -10.479 1.00 95.81 88 LYS A N 1
ATOM 679 C CA . LYS A 1 88 ? -0.421 -11.567 -10.016 1.00 95.81 88 LYS A CA 1
ATOM 680 C C . LYS A 1 88 ? -1.599 -10.791 -9.430 1.00 95.81 88 LYS A C 1
ATOM 682 O O . LYS A 1 88 ? -1.585 -10.417 -8.260 1.00 95.81 88 LYS A O 1
ATOM 687 N N . GLY A 1 89 ? -2.610 -10.530 -10.257 1.00 92.75 89 GLY A N 1
ATOM 688 C CA . GLY A 1 89 ? -3.598 -9.495 -9.946 1.00 92.75 89 GLY A CA 1
ATOM 689 C C . GLY A 1 89 ? -2.920 -8.123 -9.954 1.00 92.75 89 GLY A C 1
ATOM 690 O O . GLY A 1 89 ? -2.167 -7.821 -10.877 1.00 92.75 89 GLY A O 1
ATOM 691 N N . THR A 1 90 ? -3.140 -7.320 -8.914 1.00 91.69 90 THR A N 1
ATOM 692 C CA . THR A 1 90 ? -2.462 -6.024 -8.724 1.00 91.69 90 THR A CA 1
ATOM 693 C C . THR A 1 90 ? -1.081 -6.149 -8.081 1.00 91.69 90 THR A C 1
ATOM 695 O O . THR A 1 90 ? -0.304 -5.199 -8.127 1.00 91.69 90 THR A O 1
ATOM 698 N N . ALA A 1 91 ? -0.755 -7.307 -7.500 1.00 95.69 91 ALA A N 1
ATOM 699 C CA . ALA A 1 91 ? 0.503 -7.518 -6.798 1.00 95.69 91 ALA A CA 1
ATOM 700 C C . ALA A 1 91 ? 1.664 -7.789 -7.764 1.00 95.69 91 ALA A C 1
ATOM 702 O O . ALA A 1 91 ? 1.560 -8.621 -8.671 1.00 95.69 91 ALA A O 1
ATOM 703 N N . LEU A 1 92 ? 2.799 -7.149 -7.504 1.00 97.06 92 LEU A N 1
ATOM 704 C CA . LEU A 1 92 ? 4.085 -7.396 -8.140 1.00 97.06 92 LEU A CA 1
ATOM 705 C C . LEU A 1 92 ? 4.810 -8.526 -7.402 1.00 97.06 92 LEU A C 1
ATOM 707 O O . LEU A 1 92 ? 5.018 -8.469 -6.187 1.00 97.06 92 LEU A O 1
ATOM 711 N N . VAL A 1 93 ? 5.167 -9.584 -8.131 1.00 97.56 93 VAL A N 1
ATOM 712 C CA . VAL A 1 93 ? 5.813 -10.778 -7.579 1.00 97.56 93 VAL A CA 1
ATOM 713 C C . VAL A 1 93 ? 7.180 -10.978 -8.238 1.00 97.56 93 VAL A C 1
ATOM 715 O O . VAL A 1 93 ? 7.246 -11.044 -9.467 1.00 97.56 93 VAL A O 1
ATOM 718 N N . PRO A 1 94 ? 8.268 -11.093 -7.456 1.00 97.44 94 PRO A N 1
ATOM 719 C CA . PRO A 1 94 ? 9.587 -11.394 -8.001 1.00 97.44 94 PRO A CA 1
ATOM 720 C C . PRO A 1 94 ? 9.626 -12.797 -8.620 1.00 97.44 94 PRO A C 1
ATOM 722 O O . PRO A 1 94 ? 9.061 -13.748 -8.072 1.00 97.44 94 PRO A O 1
ATOM 725 N N . SER A 1 95 ? 10.307 -12.937 -9.757 1.00 95.88 95 SER A N 1
ATOM 726 C CA . SER A 1 95 ? 10.623 -14.240 -10.349 1.00 95.88 95 SER A CA 1
ATOM 727 C C . SER A 1 95 ? 11.865 -14.845 -9.688 1.00 95.88 95 SER A C 1
ATOM 729 O O . SER A 1 95 ? 12.644 -14.142 -9.047 1.00 95.88 95 SER A O 1
ATOM 731 N N . PHE A 1 96 ? 12.111 -16.144 -9.870 1.00 93.12 96 PHE A N 1
ATOM 732 C CA . PHE A 1 96 ? 13.317 -16.781 -9.320 1.00 93.12 96 PHE A CA 1
ATOM 733 C C . PHE A 1 96 ? 14.623 -16.165 -9.841 1.00 93.12 96 PHE A C 1
ATOM 735 O O . PHE A 1 96 ? 15.598 -16.121 -9.101 1.00 93.12 96 PHE A O 1
ATOM 742 N N . LEU A 1 97 ? 14.625 -15.630 -11.068 1.00 88.94 97 LEU A N 1
ATOM 743 C CA . LEU A 1 97 ? 15.785 -14.938 -11.643 1.00 88.94 97 LEU A CA 1
ATOM 744 C C . LEU A 1 97 ? 16.189 -13.696 -10.845 1.00 88.94 97 LEU A C 1
ATOM 746 O O . LEU A 1 97 ? 17.339 -13.295 -10.906 1.00 88.94 97 LEU A O 1
ATOM 750 N N . SER A 1 98 ? 15.255 -13.081 -10.117 1.00 84.75 98 SER A N 1
ATOM 751 C CA . SER A 1 98 ? 15.542 -11.896 -9.302 1.00 84.75 98 SER A CA 1
ATOM 752 C C . SER A 1 98 ? 16.157 -12.212 -7.933 1.00 84.75 98 SER A C 1
ATOM 754 O O . SER A 1 98 ? 16.641 -11.303 -7.267 1.00 84.75 98 SER A O 1
ATOM 756 N N . PHE A 1 99 ? 16.135 -13.482 -7.511 1.00 87.81 99 PHE A N 1
ATOM 757 C CA . PHE A 1 99 ? 16.760 -13.944 -6.266 1.00 87.81 99 PHE A CA 1
ATOM 758 C C . PHE A 1 99 ? 18.163 -14.535 -6.469 1.00 87.81 99 PHE A C 1
ATOM 760 O O . PHE A 1 99 ? 18.844 -14.798 -5.478 1.00 87.81 99 PHE A O 1
ATOM 767 N N . ALA A 1 100 ? 18.544 -14.804 -7.720 1.00 69.19 100 ALA A N 1
ATOM 768 C CA . ALA A 1 100 ? 19.837 -15.360 -8.113 1.00 69.19 100 ALA A CA 1
ATOM 769 C C . ALA A 1 100 ? 20.865 -14.246 -8.346 1.00 69.19 100 ALA A C 1
ATOM 771 O O . ALA A 1 100 ? 22.042 -14.472 -7.989 1.00 69.19 100 ALA A O 1
#

Sequence (100 aa):
HGFLKAYVEGADDPNAELDDRERRLPQVAEGDPLSAEEVTADGHATKPPARYTEASLVKELEEREIGRPSTYASILGTILDRGYVFKKGTALVPSFLSFA

pLDDT: mean 91.7, std 6.37, range [67.5, 97.69]

Radius of gyration: 21.5 Å; chains: 1; bounding box: 47×37×53 Å

Secondary structure (DSSP, 8-state):
--GGGT--PPPSSTTSPPTT---------TT-----S--------PPPPPPPPHHHHHHHHHHTT---TTTHHHHHHHHHHTTSEEEETTEEEE-GGGT-